Protein AF-A0A5Z0F9C4-F1 (afdb_monomer_lite)

Foldseek 3Di:
DVVVVVVVVVVVVVPPDDDDDPVNVVVLLVVQVQQWDQDPNFTWGDPAQFKIKTADDPPDDDPAAPDADPVRNITIHGHPGTGDHDDDDDPVPDDQPDWDWDSDPVDIFIWGFLDDDPDPPDDTDTDRPDDPPCSDDD

pLDDT: mean 78.92, std 13.5, range [36.62, 96.38]

Radius of gyration: 20.25 Å; chains: 1; bounding box: 58×29×51 Å

Sequence (138 aa):
MKKILIICMLFTLSFGIERPKFEDFLAGYERNKASMLNYEGMPAFALSENLLAVLKQPNAKLNKYVKYDPFLNLYLVRTDFSLIPTPMGDEEKLTRNDWVGIWDPNKPYIGHIKYLAQNIDEKDQLDFNSKIGLLGTP

InterPro domains:
  IPR055911 Domain of unknown function DUF7488 [PF24314] (23-134)

Structure (mmCIF, N/CA/C/O backbone):
data_AF-A0A5Z0F9C4-F1
#
_entry.id   AF-A0A5Z0F9C4-F1
#
loop_
_atom_site.group_PDB
_atom_site.id
_atom_site.type_symbol
_atom_site.label_atom_id
_atom_site.label_alt_id
_atom_site.label_comp_id
_atom_site.label_asym_id
_atom_site.label_entity_id
_atom_site.label_seq_id
_atom_site.pdbx_PDB_ins_code
_atom_site.Cartn_x
_atom_site.Cartn_y
_atom_site.Cartn_z
_atom_site.occupancy
_atom_site.B_iso_or_equiv
_atom_site.auth_seq_id
_atom_site.auth_comp_id
_atom_site.auth_asym_id
_atom_site.auth_atom_id
_atom_site.pdbx_PDB_model_num
ATOM 1 N N . MET A 1 1 ? 37.594 3.766 -34.499 1.00 61.84 1 MET A N 1
ATOM 2 C CA . MET A 1 1 ? 37.262 3.915 -33.061 1.00 61.84 1 MET A CA 1
ATOM 3 C C . MET A 1 1 ? 36.017 4.774 -32.825 1.00 61.84 1 MET A C 1
ATOM 5 O O . MET A 1 1 ? 35.057 4.253 -32.283 1.00 61.84 1 MET A O 1
ATOM 9 N N . LYS A 1 2 ? 35.947 6.026 -33.311 1.00 69.94 2 LYS A N 1
ATOM 10 C CA . LYS A 1 2 ? 34.782 6.926 -33.111 1.00 69.94 2 LYS A CA 1
ATOM 11 C C . LYS A 1 2 ? 33.426 6.358 -33.585 1.00 69.94 2 LYS A C 1
ATOM 13 O O . LYS A 1 2 ? 32.434 6.484 -32.883 1.00 69.94 2 LYS A O 1
ATOM 18 N N . LYS A 1 3 ? 33.395 5.678 -34.741 1.00 82.12 3 LYS A N 1
ATOM 19 C CA . LYS A 1 3 ? 32.173 5.050 -35.291 1.00 82.12 3 LYS A CA 1
ATOM 20 C C . LYS A 1 3 ? 31.662 3.874 -34.446 1.00 82.12 3 LYS A C 1
ATOM 22 O O . LYS A 1 3 ? 30.461 3.722 -34.292 1.00 82.12 3 LYS A O 1
ATOM 27 N N . ILE A 1 4 ? 32.572 3.090 -33.863 1.00 83.69 4 ILE A N 1
ATOM 28 C CA . ILE A 1 4 ? 32.234 1.962 -32.978 1.00 83.69 4 ILE A CA 1
ATOM 29 C C . ILE A 1 4 ? 31.622 2.490 -31.676 1.00 83.69 4 ILE A C 1
ATOM 31 O O . ILE A 1 4 ? 30.608 1.974 -31.229 1.00 83.69 4 ILE A O 1
ATOM 35 N N . LEU A 1 5 ? 32.175 3.577 -31.128 1.00 81.75 5 LEU A N 1
ATOM 36 C CA . LEU A 1 5 ? 31.640 4.220 -29.927 1.00 81.75 5 LEU A CA 1
ATOM 37 C C . LEU A 1 5 ? 30.198 4.721 -30.128 1.00 81.75 5 LEU A C 1
ATOM 39 O O . LEU A 1 5 ? 29.350 4.514 -29.269 1.00 81.75 5 LEU A O 1
ATOM 43 N N . ILE A 1 6 ? 29.910 5.331 -31.284 1.00 87.94 6 ILE A N 1
ATOM 44 C CA . ILE A 1 6 ? 28.561 5.807 -31.636 1.00 87.94 6 ILE A CA 1
ATOM 45 C C . ILE A 1 6 ? 27.578 4.634 -31.748 1.00 87.94 6 ILE A C 1
ATOM 47 O O . ILE A 1 6 ? 26.459 4.727 -31.253 1.00 87.94 6 ILE A O 1
ATOM 51 N N . ILE A 1 7 ? 28.002 3.517 -32.346 1.00 86.19 7 ILE A N 1
ATOM 52 C CA . ILE A 1 7 ? 27.176 2.307 -32.469 1.00 86.19 7 ILE A CA 1
ATOM 53 C C . ILE A 1 7 ? 26.890 1.699 -31.089 1.00 86.19 7 ILE A C 1
ATOM 55 O O . ILE A 1 7 ? 25.740 1.387 -30.800 1.00 86.19 7 ILE A O 1
ATOM 59 N N . CYS A 1 8 ? 27.891 1.601 -30.207 1.00 81.94 8 CYS A N 1
ATOM 60 C CA . CYS A 1 8 ? 27.689 1.152 -28.826 1.00 81.94 8 CYS A CA 1
ATOM 61 C C . CYS A 1 8 ? 26.713 2.062 -28.062 1.00 81.94 8 CYS A C 1
ATOM 63 O O . CYS A 1 8 ? 25.837 1.567 -27.361 1.00 81.94 8 CYS A O 1
ATOM 65 N N . MET A 1 9 ? 26.817 3.383 -28.235 1.00 79.75 9 MET A N 1
ATOM 66 C CA . MET A 1 9 ? 25.939 4.349 -27.568 1.00 79.75 9 MET A CA 1
ATOM 67 C C . MET A 1 9 ? 24.484 4.242 -28.055 1.00 79.75 9 MET A C 1
ATOM 69 O O . MET A 1 9 ? 23.557 4.215 -27.247 1.00 79.75 9 MET A O 1
ATOM 73 N N . LEU A 1 10 ? 24.267 4.091 -29.364 1.00 82.00 10 LEU A N 1
ATOM 74 C CA . LEU A 1 10 ? 22.934 3.865 -29.938 1.00 82.00 10 LEU A CA 1
ATOM 75 C C . LEU A 1 10 ? 22.330 2.522 -29.503 1.00 82.00 10 LEU A C 1
ATOM 77 O O . LEU A 1 10 ? 21.127 2.437 -29.261 1.00 82.00 10 LEU A O 1
ATOM 81 N N . PHE A 1 11 ? 23.162 1.489 -29.345 1.00 80.25 11 PHE A N 1
ATOM 82 C CA . PHE A 1 11 ? 22.716 0.189 -28.852 1.00 80.25 11 PHE A CA 1
ATOM 83 C C . PHE A 1 11 ? 22.198 0.296 -27.414 1.00 80.25 11 PHE A C 1
ATOM 85 O O . PHE A 1 11 ? 21.119 -0.208 -27.127 1.00 80.25 11 PHE A O 1
ATOM 92 N N . THR A 1 12 ? 22.877 1.044 -26.534 1.00 74.75 12 THR A N 1
ATOM 93 C CA . THR A 1 12 ? 22.408 1.239 -25.147 1.00 74.75 12 THR A CA 1
ATOM 94 C C . THR A 1 12 ? 21.061 1.959 -25.040 1.00 74.75 12 THR A C 1
ATOM 96 O O . THR A 1 12 ? 20.292 1.659 -24.132 1.00 74.75 12 THR A O 1
ATOM 99 N N . LEU A 1 13 ? 20.720 2.837 -25.990 1.00 69.62 13 LEU A N 1
ATOM 100 C CA . LEU A 1 13 ? 19.408 3.496 -26.033 1.00 69.62 13 LEU A CA 1
ATOM 101 C C . LEU A 1 13 ? 18.267 2.526 -26.382 1.00 69.62 13 LEU A C 1
ATOM 103 O O . LEU A 1 13 ? 17.125 2.783 -26.018 1.00 69.62 13 LEU A O 1
ATOM 107 N N . SER A 1 14 ? 18.568 1.405 -27.047 1.00 69.38 14 SER A N 1
ATOM 108 C CA . SER A 1 14 ? 17.566 0.405 -27.450 1.00 69.38 14 SER A CA 1
ATOM 109 C C . SER A 1 14 ? 17.169 -0.553 -26.318 1.00 69.38 14 SER A C 1
ATOM 111 O O . SER A 1 14 ? 16.159 -1.237 -26.434 1.00 69.38 14 SER A O 1
ATOM 113 N N . PHE A 1 15 ? 17.943 -0.596 -25.226 1.00 67.50 15 PHE A N 1
ATOM 114 C CA . PHE A 1 15 ? 17.652 -1.399 -24.026 1.00 67.50 15 PHE A CA 1
ATOM 115 C C . PHE A 1 15 ? 17.156 -0.552 -22.850 1.00 67.50 15 PHE A C 1
ATOM 117 O O . PHE A 1 15 ? 17.085 -1.038 -21.722 1.00 67.50 15 PHE A O 1
ATOM 124 N N . GLY A 1 16 ? 16.825 0.720 -23.090 1.00 61.16 16 GLY A N 1
ATOM 125 C CA . G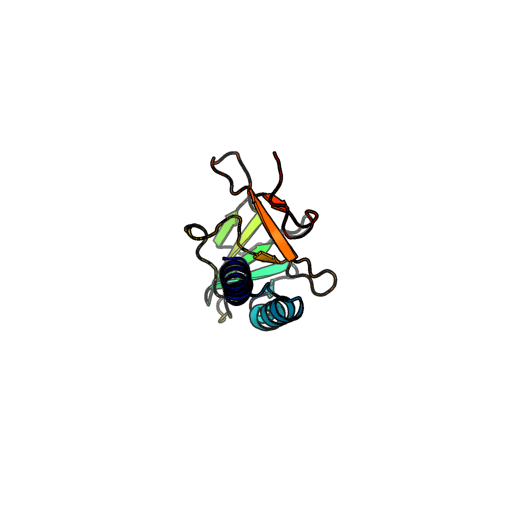LY A 1 16 ? 16.154 1.533 -22.086 1.00 61.16 16 GLY A CA 1
ATOM 126 C C . GLY A 1 16 ? 14.783 0.934 -21.786 1.00 61.16 16 GLY A C 1
ATOM 127 O O . GLY A 1 16 ? 13.949 0.838 -22.682 1.00 61.16 16 GLY A O 1
ATOM 128 N N . ILE A 1 17 ? 14.555 0.526 -20.538 1.00 63.44 17 ILE A N 1
ATOM 129 C CA . ILE A 1 17 ? 13.228 0.115 -20.069 1.00 63.44 17 ILE A CA 1
ATOM 130 C C . ILE A 1 17 ? 12.288 1.305 -20.276 1.00 63.44 17 ILE A C 1
ATOM 132 O O . ILE A 1 17 ? 12.559 2.400 -19.771 1.00 63.44 17 ILE A O 1
ATOM 136 N N . GLU A 1 18 ? 11.219 1.109 -21.054 1.00 67.44 18 GLU A N 1
ATOM 137 C CA . GLU A 1 18 ? 10.244 2.168 -21.295 1.00 67.44 18 GLU A CA 1
ATOM 138 C C . GLU A 1 18 ? 9.612 2.564 -19.963 1.00 67.44 18 GLU A C 1
ATOM 140 O O . GLU A 1 18 ? 9.151 1.737 -19.175 1.00 67.44 18 GLU A O 1
ATOM 145 N N . ARG A 1 19 ? 9.649 3.864 -19.691 1.00 71.69 19 ARG A N 1
ATOM 146 C CA . ARG A 1 19 ? 9.084 4.419 -18.476 1.00 71.69 19 ARG A CA 1
ATOM 147 C C . ARG A 1 19 ? 7.554 4.290 -18.520 1.00 71.69 19 ARG A C 1
ATOM 149 O O . ARG A 1 19 ? 6.974 4.726 -19.516 1.00 71.69 19 ARG A O 1
ATOM 156 N N . PRO A 1 2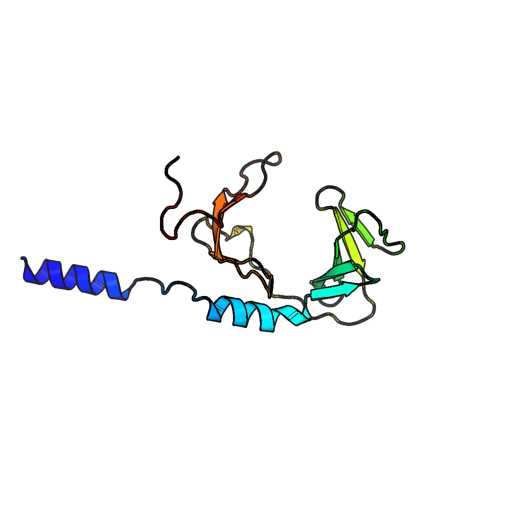0 ? 6.908 3.840 -17.427 1.00 74.69 20 PRO A N 1
ATOM 157 C CA . PRO A 1 20 ? 5.457 3.873 -17.301 1.00 74.69 20 PRO A CA 1
ATOM 158 C C . PRO A 1 20 ? 4.902 5.269 -17.596 1.00 74.69 20 PRO A C 1
ATOM 160 O O . PRO A 1 20 ? 5.288 6.266 -16.967 1.00 74.69 20 PRO A O 1
ATOM 163 N N . LYS A 1 21 ? 4.015 5.345 -18.585 1.00 77.69 21 LYS A N 1
ATOM 164 C CA . LYS A 1 21 ? 3.295 6.560 -18.950 1.00 77.69 21 LYS A CA 1
ATOM 165 C C . LYS A 1 21 ? 2.121 6.747 -18.011 1.00 77.69 21 LYS A C 1
ATOM 167 O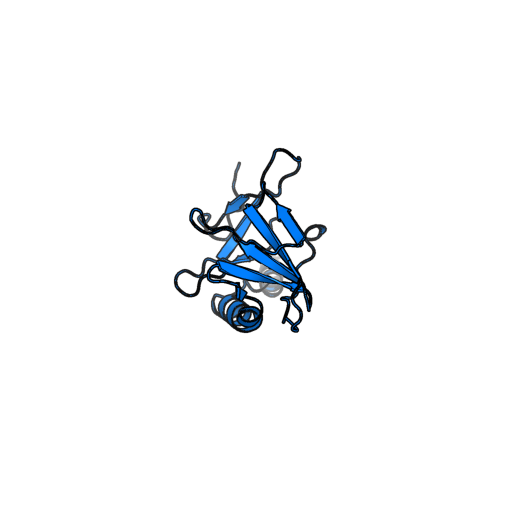 O . LYS A 1 21 ? 1.635 5.824 -17.371 1.00 77.69 21 LYS A O 1
ATOM 172 N N . PHE A 1 22 ? 1.622 7.972 -17.979 1.00 74.75 22 PHE A N 1
ATOM 173 C CA . PHE A 1 22 ? 0.414 8.309 -17.241 1.00 74.75 22 PHE A CA 1
ATOM 174 C C . PHE A 1 22 ? -0.785 7.414 -17.596 1.00 74.75 22 PHE A C 1
ATOM 176 O O . PHE A 1 22 ? -1.526 6.975 -16.720 1.00 74.75 22 PHE A O 1
ATOM 183 N N . GLU A 1 23 ? -0.930 7.108 -18.882 1.00 80.69 23 GLU A N 1
ATOM 184 C CA . GLU A 1 23 ? -1.984 6.245 -19.415 1.00 80.69 23 GLU A CA 1
ATOM 185 C C . GLU A 1 23 ? -1.923 4.826 -18.832 1.00 80.69 23 GLU A C 1
ATOM 187 O O . GLU A 1 23 ? -2.969 4.250 -18.536 1.00 80.69 23 GLU A O 1
ATOM 192 N N . ASP A 1 24 ? -0.722 4.302 -18.566 1.00 79.69 24 ASP A N 1
ATOM 193 C CA . ASP A 1 24 ? -0.537 2.974 -17.971 1.00 79.69 24 ASP A CA 1
ATOM 194 C C . ASP A 1 24 ? -1.078 2.927 -16.532 1.00 79.69 24 ASP A C 1
ATOM 196 O O . ASP A 1 24 ? -1.717 1.952 -16.127 1.00 79.69 24 ASP A O 1
ATOM 200 N N . PHE A 1 25 ? -0.894 4.007 -15.762 1.00 76.00 25 PHE A N 1
ATOM 201 C CA . PHE A 1 25 ? -1.447 4.112 -14.407 1.00 76.00 25 PHE A CA 1
ATOM 202 C C . PHE A 1 25 ? -2.962 4.273 -14.412 1.00 76.00 25 PHE A C 1
ATOM 204 O O . PHE A 1 25 ? -3.632 3.655 -13.586 1.00 76.00 25 PHE A O 1
ATOM 211 N N . LEU A 1 26 ? -3.513 5.064 -15.338 1.00 78.44 26 LEU A N 1
ATOM 212 C CA . LEU A 1 26 ? -4.964 5.186 -15.494 1.00 78.44 26 LEU A CA 1
ATOM 213 C C . LEU A 1 26 ? -5.603 3.846 -15.869 1.00 78.44 26 LEU A C 1
ATOM 215 O O . LEU A 1 26 ? -6.621 3.468 -15.290 1.00 78.44 26 LEU A O 1
ATOM 219 N N . ALA A 1 27 ? -4.989 3.103 -16.789 1.00 83.25 27 ALA A N 1
ATOM 220 C CA . ALA A 1 27 ? -5.447 1.769 -17.157 1.00 83.25 27 ALA A CA 1
ATOM 221 C C . ALA A 1 27 ? -5.390 0.805 -15.959 1.00 83.25 27 ALA A C 1
ATOM 223 O O . ALA A 1 27 ? -6.332 0.045 -15.726 1.00 83.25 27 ALA A O 1
ATOM 224 N N . GLY A 1 28 ? -4.318 0.870 -15.161 1.00 80.88 28 GLY A N 1
ATOM 225 C CA . GLY A 1 28 ? -4.201 0.122 -13.910 1.00 80.88 28 GLY A CA 1
ATOM 226 C C . GLY A 1 28 ? -5.295 0.479 -12.900 1.00 80.88 28 GLY A C 1
ATOM 227 O O . GLY A 1 28 ? -5.906 -0.418 -12.320 1.00 80.88 28 GLY A O 1
ATOM 228 N N . TYR A 1 29 ? -5.584 1.771 -12.732 1.00 79.75 29 TYR A N 1
ATOM 229 C CA . TYR A 1 29 ? -6.649 2.258 -11.858 1.00 79.75 29 TYR A CA 1
ATOM 230 C C . TYR A 1 29 ? -8.019 1.730 -12.288 1.00 79.75 29 TYR A C 1
ATOM 232 O O . TYR A 1 29 ? -8.704 1.105 -11.484 1.00 79.75 29 TYR A O 1
ATOM 240 N N . GLU A 1 30 ? -8.405 1.910 -13.554 1.00 83.94 30 GLU A N 1
ATOM 241 C CA . GLU A 1 30 ? -9.719 1.465 -14.035 1.00 83.94 30 GLU A CA 1
ATOM 242 C C . GLU A 1 30 ? -9.879 -0.059 -13.954 1.00 83.94 30 GLU A C 1
ATOM 244 O O . GLU A 1 30 ? -10.951 -0.544 -13.593 1.00 83.94 30 GLU A O 1
ATOM 249 N N . ARG A 1 31 ? -8.804 -0.827 -14.178 1.00 85.44 31 ARG A N 1
ATOM 250 C CA . ARG A 1 31 ? -8.819 -2.285 -13.987 1.00 85.44 31 ARG A CA 1
ATOM 251 C C . ARG A 1 31 ? -9.052 -2.684 -12.527 1.00 85.44 31 ARG A C 1
ATOM 253 O O . ARG A 1 31 ? -9.769 -3.645 -12.262 1.00 85.44 31 ARG A O 1
ATOM 260 N N . ASN A 1 32 ? -8.438 -1.964 -11.592 1.00 86.31 32 ASN A N 1
ATOM 261 C CA . ASN A 1 32 ? -8.439 -2.304 -10.168 1.00 86.31 32 ASN A CA 1
ATOM 262 C C . ASN A 1 32 ? -9.585 -1.635 -9.390 1.00 86.31 32 ASN A C 1
ATOM 264 O O . ASN A 1 32 ? -9.836 -1.964 -8.236 1.00 86.31 32 ASN A O 1
ATOM 268 N N . LYS A 1 33 ? -10.325 -0.718 -10.013 1.00 86.06 33 LYS A N 1
ATOM 269 C CA . LYS A 1 33 ? -11.421 0.038 -9.394 1.00 86.06 33 LYS A CA 1
ATOM 270 C C . LYS A 1 33 ? -12.487 -0.845 -8.753 1.00 86.06 33 LYS A C 1
ATOM 272 O O . LYS A 1 33 ? -13.032 -0.481 -7.719 1.00 86.06 33 LYS A O 1
ATOM 277 N N . ALA A 1 34 ? -12.750 -2.020 -9.325 1.00 87.69 34 ALA A N 1
ATOM 278 C CA . ALA A 1 34 ? -13.701 -2.986 -8.776 1.00 87.69 34 ALA A CA 1
ATOM 279 C C . ALA A 1 34 ? -13.270 -3.573 -7.417 1.00 87.69 34 ALA A C 1
ATOM 281 O O . ALA A 1 34 ? -14.122 -4.038 -6.661 1.00 87.69 34 ALA A O 1
ATOM 282 N N . SER A 1 35 ? -11.974 -3.531 -7.082 1.00 89.75 35 SER A N 1
ATOM 283 C CA . SER A 1 35 ? -11.474 -3.952 -5.770 1.00 89.75 35 SER A CA 1
ATOM 284 C C . SER A 1 35 ? -11.617 -2.867 -4.703 1.00 89.75 35 SER A C 1
ATOM 286 O O . SER A 1 35 ? -11.317 -3.130 -3.540 1.00 89.75 35 SER A O 1
ATOM 288 N N . MET A 1 36 ? -12.028 -1.652 -5.079 1.00 89.75 36 MET A N 1
ATOM 289 C CA . MET A 1 36 ? -12.264 -0.519 -4.185 1.00 89.75 36 MET A CA 1
ATOM 290 C C . MET A 1 36 ? -13.770 -0.310 -4.036 1.00 89.75 36 MET A C 1
ATOM 292 O O . MET A 1 36 ? -14.492 -0.147 -5.017 1.00 89.75 36 MET A O 1
ATOM 296 N N . LEU A 1 37 ? -14.265 -0.300 -2.804 1.00 90.88 37 LEU A N 1
ATOM 297 C CA . LEU A 1 37 ? -15.691 -0.142 -2.535 1.00 90.88 37 LEU A CA 1
ATOM 298 C C . LEU A 1 37 ? -15.926 0.634 -1.246 1.00 90.88 37 LEU A C 1
ATOM 300 O O . LEU A 1 37 ? -15.028 0.815 -0.431 1.00 90.88 37 LEU A O 1
ATOM 304 N N . ASN A 1 38 ? -17.163 1.074 -1.050 1.00 90.94 38 ASN A N 1
ATOM 305 C CA . ASN A 1 38 ? -17.602 1.608 0.230 1.00 90.94 38 ASN A CA 1
ATOM 306 C C . ASN A 1 38 ? -18.324 0.505 1.004 1.00 90.94 38 ASN A C 1
ATOM 308 O O . ASN A 1 38 ? -19.370 0.026 0.569 1.00 90.94 38 ASN A O 1
ATOM 312 N N . TYR A 1 39 ? -17.775 0.121 2.154 1.00 91.62 39 TYR A N 1
ATOM 313 C CA . TYR A 1 39 ? -18.388 -0.828 3.078 1.00 91.62 39 TYR A CA 1
ATOM 314 C C . TYR A 1 39 ? -18.921 -0.067 4.294 1.00 91.62 39 TYR A C 1
ATOM 316 O O . TYR A 1 39 ? -18.159 0.591 4.999 1.00 91.62 39 TYR A O 1
ATOM 324 N N . GLU A 1 40 ? -20.240 -0.106 4.511 1.00 90.56 40 GLU A N 1
ATOM 325 C CA . GLU A 1 40 ? -20.919 0.621 5.602 1.00 90.56 40 GLU A CA 1
ATOM 326 C C . GLU A 1 40 ? -20.552 2.125 5.663 1.00 90.56 40 GLU A C 1
ATOM 328 O O . GLU A 1 40 ? -20.386 2.709 6.731 1.00 90.56 40 GLU A O 1
ATOM 333 N N . GLY A 1 41 ? -20.398 2.766 4.497 1.00 88.75 41 GLY A N 1
ATOM 334 C CA . GLY A 1 41 ? -20.049 4.190 4.389 1.00 88.75 41 GLY A CA 1
ATOM 335 C C . GLY A 1 41 ? -18.567 4.515 4.617 1.00 88.75 41 GLY A C 1
ATOM 336 O O . GLY A 1 41 ? -18.202 5.689 4.635 1.00 88.75 41 GLY A O 1
ATOM 337 N N . MET A 1 42 ? -17.709 3.502 4.767 1.00 91.75 42 MET A N 1
ATOM 338 C CA . MET A 1 42 ? -16.260 3.660 4.890 1.00 91.75 42 MET A CA 1
ATOM 339 C C . MET A 1 42 ? -15.527 3.115 3.656 1.00 91.75 42 MET A C 1
ATOM 341 O O . MET A 1 42 ? -15.942 2.088 3.113 1.00 91.75 42 MET A O 1
ATOM 345 N N . PRO A 1 43 ? -14.423 3.756 3.227 1.00 91.75 43 PRO A N 1
ATOM 346 C CA . PRO A 1 43 ? -13.582 3.230 2.159 1.00 91.75 43 PRO A CA 1
ATOM 347 C C . PRO A 1 43 ? -13.037 1.848 2.519 1.00 91.75 43 PRO A C 1
ATOM 349 O O . PRO A 1 43 ? -12.528 1.638 3.622 1.00 91.75 43 PRO A O 1
ATOM 352 N N . ALA A 1 44 ? -13.129 0.916 1.582 1.00 92.31 44 ALA A N 1
ATOM 353 C CA . ALA A 1 44 ? -12.702 -0.460 1.746 1.00 92.31 44 ALA A CA 1
ATOM 354 C C . ALA A 1 44 ? -12.034 -0.994 0.478 1.00 92.31 44 ALA A C 1
ATOM 356 O O . ALA A 1 44 ? -12.303 -0.543 -0.638 1.00 92.31 44 ALA A O 1
ATOM 357 N N . PHE A 1 45 ? -11.166 -1.979 0.667 1.00 92.56 45 PHE A N 1
ATOM 358 C CA . PHE A 1 45 ? -10.414 -2.629 -0.394 1.00 92.56 45 PHE A CA 1
ATOM 359 C C . PHE A 1 45 ? -10.438 -4.148 -0.222 1.00 92.56 45 PHE A C 1
ATOM 361 O O . PHE A 1 45 ? -10.272 -4.674 0.881 1.00 92.56 45 PHE A O 1
ATOM 368 N N . ALA A 1 46 ? -10.677 -4.852 -1.327 1.00 94.00 46 ALA A N 1
ATOM 369 C CA . ALA A 1 46 ? -10.716 -6.306 -1.375 1.00 94.00 46 ALA A CA 1
ATOM 370 C C . ALA A 1 46 ? -9.306 -6.899 -1.306 1.00 94.00 46 ALA A C 1
ATOM 372 O O . ALA A 1 46 ? -8.469 -6.645 -2.171 1.00 94.00 46 ALA A O 1
ATOM 373 N N . LEU A 1 47 ? -9.068 -7.714 -0.277 1.00 91.62 47 LEU A N 1
ATOM 374 C CA . LEU A 1 47 ? -7.822 -8.455 -0.078 1.00 91.62 47 LEU A CA 1
ATOM 375 C C . LEU A 1 47 ? -7.878 -9.846 -0.721 1.00 91.62 47 LEU A C 1
ATOM 377 O O . LEU A 1 47 ? -6.868 -10.372 -1.170 1.00 91.62 47 LEU A O 1
ATOM 381 N N . SER A 1 48 ? -9.062 -10.458 -0.741 1.00 91.94 48 SER A N 1
ATOM 382 C CA . SER A 1 48 ? -9.332 -11.751 -1.380 1.00 91.94 48 SER A CA 1
ATOM 383 C C . SER A 1 48 ? -10.808 -11.828 -1.776 1.00 91.94 48 SER A C 1
ATOM 385 O O . SER A 1 48 ? -11.551 -10.877 -1.537 1.00 91.94 48 SER A O 1
ATOM 387 N N . GLU A 1 49 ? -11.253 -12.959 -2.324 1.00 92.81 49 GLU A N 1
ATOM 388 C CA . GLU A 1 49 ? -12.646 -13.177 -2.746 1.00 92.81 49 GLU A CA 1
ATOM 389 C C . GLU A 1 49 ? -13.685 -12.954 -1.634 1.00 92.81 49 GLU A C 1
ATOM 391 O O . GLU A 1 49 ? -14.844 -12.695 -1.938 1.00 92.81 49 GLU A O 1
ATOM 396 N N . ASN A 1 50 ? -13.300 -13.023 -0.354 1.00 94.25 50 ASN A N 1
ATOM 397 C CA . ASN A 1 50 ? -14.218 -12.837 0.775 1.00 94.25 50 ASN A CA 1
ATOM 398 C C . ASN A 1 50 ? -13.644 -12.018 1.945 1.00 94.25 50 ASN A C 1
ATOM 400 O O . ASN A 1 50 ? -14.193 -12.065 3.050 1.00 94.25 50 ASN A O 1
ATOM 404 N N . LEU A 1 51 ? -12.536 -11.297 1.737 1.00 94.62 51 LEU A N 1
ATOM 405 C CA . LEU A 1 51 ? -11.928 -10.440 2.759 1.00 94.62 51 LEU A CA 1
ATOM 406 C C . LEU A 1 51 ? -11.816 -8.997 2.282 1.00 94.62 51 LEU A C 1
ATOM 408 O O . LEU A 1 51 ? -11.252 -8.723 1.223 1.00 94.62 51 LEU A O 1
ATOM 412 N N . LEU A 1 52 ? -12.274 -8.086 3.133 1.00 94.75 52 LEU A N 1
ATOM 413 C CA . LEU A 1 52 ? -12.109 -6.646 3.000 1.00 94.75 52 LEU A CA 1
ATOM 414 C C . LEU A 1 52 ? -11.187 -6.123 4.089 1.00 94.75 52 LEU A C 1
ATOM 416 O O . LEU A 1 52 ? -11.311 -6.506 5.253 1.00 94.75 52 LEU A O 1
ATOM 420 N N . ALA A 1 53 ? -10.343 -5.169 3.726 1.00 94.50 53 ALA A N 1
ATOM 421 C CA . ALA A 1 53 ? -9.810 -4.213 4.676 1.00 94.50 53 ALA A CA 1
ATOM 422 C C . ALA A 1 53 ? -10.582 -2.897 4.544 1.00 94.50 53 ALA A C 1
ATOM 424 O O . ALA A 1 53 ? -10.723 -2.347 3.455 1.00 94.50 53 ALA A O 1
ATOM 425 N N . VAL A 1 54 ? -11.123 -2.420 5.660 1.00 94.81 54 VAL A N 1
ATOM 426 C CA . VAL A 1 54 ? -11.952 -1.215 5.749 1.00 94.81 54 VAL A CA 1
ATOM 427 C C . VAL A 1 54 ? -11.193 -0.161 6.540 1.00 94.81 54 VAL A C 1
ATOM 429 O O . VAL A 1 54 ? -10.763 -0.414 7.666 1.00 94.81 54 VAL A O 1
ATOM 432 N N . LEU A 1 55 ? -11.038 1.029 5.969 1.00 92.00 55 LEU A N 1
ATOM 433 C CA . LEU A 1 55 ? -10.339 2.136 6.606 1.00 92.00 55 LEU A CA 1
ATOM 434 C C . LEU A 1 55 ? -11.212 2.773 7.687 1.00 92.00 55 LEU A C 1
ATOM 436 O O . LEU A 1 55 ? -12.299 3.284 7.410 1.00 92.00 55 LEU A O 1
ATOM 440 N N . LYS A 1 56 ? -10.721 2.787 8.929 1.00 91.31 56 LYS A N 1
ATOM 441 C CA . LYS A 1 56 ? -11.437 3.412 10.040 1.00 91.31 56 LYS A CA 1
ATOM 442 C C . LYS A 1 56 ? -11.422 4.936 9.901 1.00 91.31 56 LYS A C 1
ATOM 444 O O . LYS A 1 56 ? -10.374 5.575 9.979 1.00 91.31 56 LYS A O 1
ATOM 449 N N . GLN A 1 57 ? -12.606 5.527 9.792 1.00 89.75 57 GLN A N 1
ATOM 450 C CA . GLN A 1 57 ? -12.792 6.978 9.830 1.00 89.75 57 GLN A CA 1
ATOM 451 C C . GLN A 1 57 ? -12.770 7.493 11.287 1.00 89.75 57 GLN A C 1
ATOM 453 O O . GLN A 1 57 ? -13.156 6.762 12.202 1.00 89.75 57 GLN A O 1
ATOM 458 N N . PRO A 1 58 ? -12.379 8.755 11.549 1.00 84.75 58 PRO A N 1
ATOM 459 C CA . PRO A 1 58 ? -12.378 9.325 12.903 1.00 84.75 58 PRO A CA 1
ATOM 460 C C . PRO A 1 58 ? -13.742 9.258 13.609 1.00 84.75 58 PRO A C 1
ATOM 462 O O . PRO A 1 58 ? -13.799 8.988 14.806 1.00 84.75 58 PRO A O 1
ATOM 465 N N . ASN A 1 59 ? -14.830 9.432 12.851 1.00 84.69 59 ASN A N 1
ATOM 466 C CA . ASN A 1 59 ? -16.202 9.517 13.366 1.00 84.69 59 ASN A CA 1
ATOM 467 C C . ASN A 1 59 ? -17.056 8.277 13.052 1.00 84.69 59 ASN A C 1
ATOM 469 O O . ASN A 1 59 ? -18.267 8.308 13.256 1.00 84.69 59 ASN A O 1
ATOM 473 N N . ALA A 1 60 ? -16.455 7.201 12.536 1.00 84.50 60 ALA A N 1
ATOM 474 C CA . ALA A 1 60 ? -17.176 5.979 12.196 1.00 84.50 60 ALA A CA 1
ATOM 475 C C . ALA A 1 60 ? -16.479 4.762 12.806 1.00 84.50 60 ALA A C 1
ATOM 477 O O . ALA A 1 60 ? -15.252 4.661 12.832 1.00 84.50 60 ALA A O 1
ATOM 478 N N . LYS A 1 61 ? -17.280 3.829 13.315 1.00 87.50 61 LYS A N 1
ATOM 479 C CA . LYS A 1 61 ? -16.806 2.584 13.911 1.00 87.50 61 LYS A CA 1
ATOM 480 C C . LYS A 1 61 ? -17.565 1.430 13.287 1.00 87.50 61 LYS A C 1
ATOM 482 O O . LYS A 1 61 ? -18.792 1.448 13.259 1.00 87.50 61 LYS A O 1
ATOM 487 N N . LEU A 1 62 ? -16.828 0.418 12.842 1.00 89.94 62 LEU A N 1
ATOM 488 C CA . LEU A 1 62 ? -17.432 -0.821 12.385 1.00 89.94 62 LEU A CA 1
ATOM 489 C C . LEU A 1 62 ? -17.784 -1.698 13.590 1.00 89.94 62 LEU A C 1
ATOM 491 O O . LEU A 1 62 ? -16.950 -1.910 14.474 1.00 89.94 62 LEU A O 1
ATOM 495 N N . ASN A 1 63 ? -19.012 -2.211 13.629 1.00 85.25 63 ASN A N 1
ATOM 496 C CA . ASN A 1 63 ? -19.466 -3.070 14.727 1.00 85.25 63 ASN A CA 1
ATOM 497 C C . ASN A 1 63 ? -19.142 -4.549 14.484 1.00 85.25 63 ASN A C 1
ATOM 499 O O . ASN A 1 63 ? -18.864 -5.273 15.437 1.00 85.25 63 ASN A O 1
ATOM 503 N N . LYS A 1 64 ? -19.147 -4.993 13.220 1.00 90.44 64 LYS A N 1
ATOM 504 C CA . LYS A 1 64 ? -18.884 -6.383 12.832 1.00 90.44 64 LYS A CA 1
ATOM 505 C C . LYS A 1 64 ? -17.593 -6.461 12.019 1.00 90.44 64 LYS A C 1
ATOM 507 O O . LYS A 1 64 ? -17.560 -6.069 10.861 1.00 90.44 64 LYS A O 1
ATOM 512 N N . TYR A 1 65 ? -16.535 -6.977 12.632 1.00 94.31 65 TYR A N 1
ATOM 513 C CA . TYR A 1 65 ? -15.242 -7.217 11.993 1.00 94.31 65 TYR A CA 1
ATOM 514 C C . TYR A 1 65 ? -14.581 -8.461 12.585 1.00 94.31 65 TYR A C 1
ATOM 516 O O . TYR A 1 65 ? -14.910 -8.892 13.687 1.00 94.31 65 TYR A O 1
ATOM 524 N N . VAL A 1 66 ? -13.636 -9.032 11.843 1.00 95.31 66 VAL A N 1
ATOM 525 C CA . VAL A 1 66 ? -12.804 -10.158 12.281 1.00 95.31 66 VAL A CA 1
ATOM 526 C C . VAL A 1 66 ? -11.683 -9.661 13.190 1.00 95.31 66 VAL A C 1
ATOM 528 O O . VAL A 1 66 ? -11.452 -10.217 14.259 1.00 95.31 66 VAL A O 1
ATOM 531 N N . LYS A 1 67 ? -10.980 -8.605 12.767 1.00 95.31 67 LYS A N 1
ATOM 532 C CA . LYS A 1 67 ? -9.865 -8.013 13.515 1.00 95.31 67 LYS A CA 1
ATOM 533 C C . LYS A 1 67 ? -9.769 -6.515 13.248 1.00 95.31 67 LYS A C 1
ATOM 535 O O . LYS A 1 67 ? -10.102 -6.065 12.159 1.00 95.31 67 LYS A O 1
ATOM 540 N N . TYR A 1 68 ? -9.305 -5.759 14.236 1.00 94.88 68 TYR A N 1
ATOM 541 C CA . TYR A 1 68 ? -8.899 -4.368 14.065 1.00 94.88 68 TYR A CA 1
ATOM 542 C C . TYR A 1 68 ? -7.381 -4.260 14.219 1.00 94.88 68 TYR A C 1
ATOM 544 O O . TYR A 1 68 ? -6.825 -4.779 15.188 1.00 94.88 68 TYR A O 1
ATOM 552 N N . ASP A 1 69 ? -6.730 -3.606 13.262 1.00 90.31 69 ASP A N 1
ATOM 553 C CA . ASP A 1 69 ? -5.317 -3.254 13.311 1.00 90.31 69 ASP A CA 1
ATOM 554 C C . ASP A 1 69 ? -5.173 -1.773 13.711 1.00 90.31 69 ASP A C 1
ATOM 556 O O . ASP A 1 69 ? -5.504 -0.890 12.913 1.00 90.31 69 ASP A O 1
ATOM 560 N N . PRO A 1 70 ? -4.709 -1.467 14.937 1.00 88.38 70 PRO A N 1
ATOM 561 C CA . PRO A 1 70 ? -4.556 -0.092 15.397 1.00 88.38 70 PRO A CA 1
ATOM 562 C C . PRO A 1 70 ? -3.367 0.637 14.760 1.00 88.38 70 PRO A C 1
ATOM 564 O O . PRO A 1 70 ? -3.357 1.865 14.778 1.00 88.38 70 PRO A O 1
ATOM 567 N N . PHE A 1 71 ? -2.380 -0.083 14.220 1.00 84.44 71 PHE A N 1
ATOM 568 C CA . PHE A 1 71 ? -1.197 0.517 13.608 1.00 84.44 71 PHE A CA 1
ATOM 569 C C . PHE A 1 71 ? -1.522 1.056 12.214 1.00 84.44 71 PHE A C 1
ATOM 571 O O . PHE A 1 71 ? -1.177 2.191 11.890 1.00 84.44 71 PHE A O 1
ATOM 578 N N . LEU A 1 72 ? -2.249 0.262 11.424 1.00 83.06 72 LEU A N 1
ATOM 579 C CA . LEU A 1 72 ? -2.718 0.657 10.092 1.00 83.06 72 LEU A CA 1
ATOM 580 C C . LEU A 1 72 ? -4.081 1.362 10.120 1.00 83.06 72 LEU A C 1
ATOM 582 O O . LEU A 1 72 ? -4.491 1.945 9.119 1.00 83.06 72 LEU A O 1
ATOM 586 N N . ASN A 1 73 ? -4.781 1.335 11.260 1.00 90.31 73 ASN A N 1
ATOM 587 C CA . ASN A 1 73 ? -6.129 1.882 11.428 1.00 90.31 73 ASN A CA 1
ATOM 588 C C . ASN A 1 73 ? -7.141 1.231 10.452 1.00 90.31 73 ASN A C 1
ATOM 590 O O . ASN A 1 73 ? -7.981 1.903 9.845 1.00 90.31 73 ASN A O 1
ATOM 594 N N . LEU A 1 74 ? -7.059 -0.100 10.315 1.00 93.75 74 LEU A N 1
ATOM 595 C CA . LEU A 1 74 ? -7.860 -0.914 9.392 1.00 93.75 74 LEU A CA 1
ATOM 596 C C . LEU A 1 74 ? -8.692 -1.968 10.130 1.00 93.75 74 LEU A C 1
ATOM 598 O O . LEU A 1 74 ? -8.217 -2.622 11.058 1.00 93.75 74 LEU A O 1
ATOM 602 N N . TYR A 1 75 ? -9.924 -2.185 9.679 1.00 95.69 75 TYR A N 1
ATOM 603 C CA . TYR A 1 75 ? -10.739 -3.336 10.059 1.00 95.69 75 TYR A CA 1
ATOM 604 C C . TYR A 1 75 ? -10.634 -4.428 9.001 1.00 95.69 75 TYR A C 1
ATOM 606 O O . TYR A 1 75 ? -10.889 -4.178 7.829 1.00 95.69 75 TYR A O 1
ATOM 614 N N . LEU A 1 76 ? -10.340 -5.652 9.420 1.00 96.00 76 LEU A N 1
ATOM 615 C CA . LEU A 1 76 ? -10.476 -6.840 8.590 1.00 96.00 76 LEU A CA 1
ATOM 616 C C . LEU A 1 76 ? -11.907 -7.365 8.701 1.00 96.00 76 LEU A C 1
ATOM 618 O O . LEU A 1 76 ? -12.369 -7.681 9.799 1.00 96.00 76 LEU A O 1
ATOM 622 N N . VAL A 1 77 ? -12.599 -7.498 7.577 1.00 96.38 77 VAL A N 1
ATOM 623 C CA . VAL A 1 77 ? -14.002 -7.919 7.506 1.00 96.38 77 VAL A CA 1
ATOM 624 C C . VAL A 1 77 ? -14.122 -9.104 6.560 1.00 96.38 77 VAL A C 1
ATOM 626 O O . VAL A 1 77 ? -13.493 -9.126 5.505 1.00 96.38 77 VAL A O 1
ATOM 629 N N . ARG A 1 78 ? -14.939 -10.091 6.935 1.00 95.31 78 ARG A N 1
ATOM 630 C CA . ARG A 1 78 ? -15.309 -11.208 6.063 1.00 95.31 78 ARG A CA 1
ATOM 631 C C . ARG A 1 78 ? -16.675 -10.935 5.444 1.00 95.31 78 ARG A C 1
ATOM 633 O O . ARG A 1 78 ? -17.602 -10.589 6.174 1.00 95.31 78 ARG A O 1
ATOM 640 N N . THR A 1 79 ? -16.784 -11.098 4.132 1.00 92.88 79 THR A N 1
ATOM 641 C CA . THR A 1 79 ? -18.030 -10.906 3.383 1.00 92.88 79 THR A CA 1
ATOM 642 C C . THR A 1 79 ? -18.659 -12.241 3.006 1.00 92.88 79 THR A C 1
ATOM 644 O O . THR A 1 79 ? -17.959 -13.227 2.779 1.00 92.88 79 THR A O 1
ATOM 647 N N . ASP A 1 80 ? -19.988 -12.256 2.911 1.00 91.69 80 ASP A N 1
ATOM 648 C CA . ASP A 1 80 ? -20.759 -13.414 2.431 1.00 91.69 80 ASP A CA 1
ATOM 649 C C . ASP A 1 80 ? -20.932 -13.400 0.898 1.00 91.69 80 ASP A C 1
ATOM 651 O O . ASP A 1 80 ? -21.456 -14.341 0.306 1.00 91.69 80 ASP A O 1
ATOM 655 N N . PHE A 1 81 ? -20.492 -12.321 0.249 1.00 90.19 81 PHE A N 1
ATOM 656 C CA . PHE A 1 81 ? -20.505 -12.130 -1.197 1.00 90.19 81 PHE A CA 1
ATOM 657 C C . PHE A 1 81 ? -19.083 -12.098 -1.759 1.00 90.19 81 PHE A C 1
ATOM 659 O O . PHE A 1 81 ? -18.133 -11.749 -1.051 1.00 90.19 81 PHE A O 1
ATOM 666 N N . SER A 1 82 ? -18.973 -12.441 -3.044 1.00 92.81 82 SER A N 1
ATOM 667 C CA . SER A 1 82 ? -17.701 -12.487 -3.761 1.00 92.81 82 SER A CA 1
ATOM 668 C C . SER A 1 82 ? -17.182 -11.087 -4.067 1.00 92.81 82 SER A C 1
ATOM 670 O O . SER A 1 82 ? -17.916 -10.222 -4.547 1.00 92.81 82 SER A O 1
ATOM 672 N N . LEU A 1 83 ? -15.892 -10.899 -3.833 1.00 93.00 83 LEU A N 1
ATOM 673 C CA . LEU A 1 83 ? -15.133 -9.696 -4.137 1.00 93.00 83 LEU A CA 1
ATOM 674 C C . LEU A 1 83 ? -14.191 -9.950 -5.313 1.00 93.00 83 LEU A C 1
ATOM 676 O O . LEU A 1 83 ? -13.871 -11.094 -5.631 1.00 93.00 83 LEU A O 1
ATOM 680 N N . ILE A 1 84 ? -13.720 -8.868 -5.928 1.00 92.38 84 ILE A N 1
ATOM 681 C CA . ILE A 1 84 ? -12.729 -8.911 -7.004 1.00 92.38 84 ILE A CA 1
ATOM 682 C C . ILE A 1 84 ? -11.435 -8.315 -6.441 1.00 92.38 84 ILE A C 1
ATOM 684 O O . ILE A 1 84 ? -11.300 -7.091 -6.428 1.00 92.38 84 ILE A O 1
ATOM 688 N N . PRO A 1 85 ? -10.514 -9.129 -5.894 1.00 90.50 85 PRO A N 1
ATOM 689 C CA . PRO A 1 85 ? -9.254 -8.621 -5.371 1.00 90.50 85 PRO A CA 1
ATOM 690 C C . PRO A 1 85 ? -8.342 -8.160 -6.510 1.00 90.50 85 PRO A C 1
ATOM 692 O O . PRO A 1 85 ? -8.321 -8.739 -7.597 1.00 90.50 85 PRO A O 1
ATOM 695 N N . THR A 1 86 ? -7.553 -7.125 -6.241 1.00 86.12 86 THR A N 1
ATOM 696 C CA . THR A 1 86 ? -6.480 -6.709 -7.147 1.00 86.12 86 THR A CA 1
ATOM 697 C C . THR A 1 86 ? -5.278 -7.643 -6.966 1.00 86.12 86 THR A C 1
ATOM 699 O O . THR A 1 86 ? -4.963 -7.992 -5.826 1.00 86.12 86 THR A O 1
ATOM 702 N N . PRO A 1 87 ? -4.573 -8.038 -8.044 1.00 82.56 87 PRO A N 1
ATOM 703 C CA . PRO A 1 87 ? -3.309 -8.755 -7.922 1.00 82.56 87 PRO A CA 1
ATOM 704 C C . PRO A 1 87 ? -2.320 -7.930 -7.095 1.00 82.56 87 PRO A C 1
ATOM 706 O O . PRO A 1 87 ? -1.938 -6.831 -7.501 1.00 82.56 87 PRO A O 1
ATOM 709 N N . MET A 1 88 ? -1.930 -8.441 -5.930 1.00 78.06 88 MET A N 1
ATOM 710 C CA . MET A 1 88 ? -0.922 -7.795 -5.094 1.00 78.06 88 MET A CA 1
ATOM 711 C C . MET A 1 88 ? 0.471 -8.139 -5.612 1.00 78.06 88 MET A C 1
ATOM 713 O O . MET A 1 88 ? 0.732 -9.269 -6.031 1.00 78.06 88 MET A O 1
ATOM 717 N N . GLY A 1 89 ? 1.353 -7.141 -5.605 1.00 77.19 89 GLY A N 1
ATOM 718 C CA . GLY A 1 89 ? 2.775 -7.370 -5.816 1.00 77.19 89 GLY A CA 1
ATOM 719 C C . GLY A 1 89 ? 3.373 -8.138 -4.640 1.00 77.19 89 GLY A C 1
ATOM 720 O O . GLY A 1 89 ? 2.846 -8.103 -3.531 1.00 77.19 89 GLY A O 1
ATOM 721 N N . ASP A 1 90 ? 4.472 -8.834 -4.898 1.00 81.62 90 ASP A N 1
ATOM 722 C CA . ASP A 1 90 ? 5.274 -9.450 -3.847 1.00 81.62 90 ASP A CA 1
ATOM 723 C C . ASP A 1 90 ? 6.164 -8.373 -3.216 1.00 81.62 90 ASP A C 1
ATOM 725 O O . ASP A 1 90 ? 7.090 -7.885 -3.868 1.00 81.62 90 ASP A O 1
A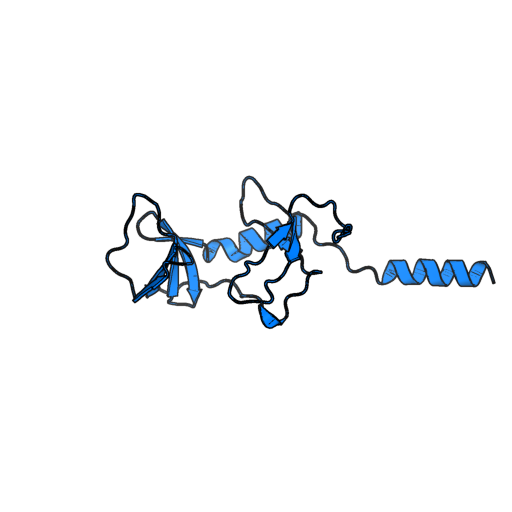TOM 729 N N . GLU A 1 91 ? 5.855 -7.974 -1.981 1.00 74.44 91 GLU A N 1
ATOM 730 C CA . GLU A 1 91 ? 6.576 -6.910 -1.274 1.00 74.44 91 GLU A CA 1
ATOM 731 C C . GLU A 1 91 ? 8.065 -7.235 -1.099 1.00 74.44 91 GLU A C 1
ATOM 733 O O . GLU A 1 91 ? 8.902 -6.343 -1.223 1.00 74.44 91 GLU A O 1
ATOM 738 N N . GLU A 1 92 ? 8.428 -8.510 -0.920 1.00 79.31 92 GLU A N 1
ATOM 739 C CA . GLU A 1 92 ? 9.828 -8.933 -0.760 1.00 79.31 92 GLU A CA 1
ATOM 740 C C . GLU A 1 92 ? 10.650 -8.746 -2.041 1.00 79.31 92 GLU A C 1
ATOM 742 O O . GLU A 1 92 ? 11.881 -8.686 -2.007 1.00 79.31 92 GLU A O 1
ATOM 747 N N . LYS A 1 93 ? 9.971 -8.657 -3.189 1.00 82.44 93 LYS A N 1
ATOM 748 C CA . LYS A 1 93 ? 10.592 -8.416 -4.493 1.00 82.44 93 LYS A CA 1
ATOM 749 C C . LYS A 1 93 ? 10.619 -6.941 -4.878 1.00 82.44 93 LYS A C 1
ATOM 751 O O . LYS A 1 93 ? 11.183 -6.627 -5.928 1.00 82.44 93 LYS A O 1
ATOM 756 N N . LEU A 1 94 ? 10.036 -6.054 -4.068 1.00 77.62 94 LEU A N 1
ATOM 757 C CA . LEU A 1 94 ? 10.054 -4.626 -4.349 1.00 77.62 94 LEU A CA 1
ATOM 758 C C . LEU A 1 94 ? 11.465 -4.057 -4.191 1.00 77.62 94 LEU A C 1
ATOM 760 O O . LEU A 1 94 ? 12.214 -4.348 -3.260 1.00 77.62 94 LEU A O 1
ATOM 764 N N . THR A 1 95 ? 11.826 -3.190 -5.122 1.00 77.62 95 THR A N 1
ATOM 765 C CA . THR A 1 95 ? 13.098 -2.486 -5.176 1.00 77.62 95 THR A CA 1
ATOM 766 C C . THR A 1 95 ? 12.850 -0.985 -5.241 1.00 77.62 95 THR A C 1
ATOM 768 O O . THR A 1 95 ? 11.807 -0.516 -5.688 1.00 77.62 95 THR A O 1
ATOM 771 N N . ARG A 1 96 ? 13.854 -0.184 -4.873 1.00 73.12 96 ARG A N 1
ATOM 772 C CA . ARG A 1 96 ? 13.786 1.287 -4.999 1.00 73.12 96 ARG A CA 1
ATOM 773 C C . ARG A 1 96 ? 13.569 1.787 -6.436 1.00 73.12 96 ARG A C 1
ATOM 775 O O . ARG A 1 96 ? 13.210 2.943 -6.631 1.00 73.12 96 ARG A O 1
ATOM 782 N N . ASN A 1 97 ? 13.791 0.931 -7.432 1.00 74.12 97 ASN A N 1
ATOM 783 C CA . ASN A 1 97 ? 13.553 1.256 -8.835 1.00 74.12 97 ASN A CA 1
ATOM 784 C C . ASN A 1 97 ? 12.089 1.073 -9.245 1.00 74.12 97 ASN A C 1
ATOM 786 O O . ASN A 1 97 ? 11.709 1.545 -10.319 1.00 74.12 97 ASN A O 1
ATOM 790 N N . ASP A 1 98 ? 11.276 0.413 -8.419 1.00 77.56 98 ASP A N 1
ATOM 791 C CA . ASP A 1 98 ? 9.874 0.204 -8.733 1.00 77.56 98 ASP A CA 1
ATOM 792 C C . ASP A 1 98 ? 9.103 1.519 -8.703 1.00 77.56 98 ASP A C 1
ATOM 794 O O . ASP A 1 98 ? 9.385 2.457 -7.944 1.00 77.56 98 ASP A O 1
ATOM 798 N N . TRP A 1 99 ? 8.132 1.587 -9.604 1.00 77.50 99 TRP A N 1
ATOM 799 C CA . TRP A 1 99 ? 7.264 2.736 -9.756 1.00 77.50 99 TRP A CA 1
ATOM 800 C C . TRP A 1 99 ? 6.043 2.571 -8.869 1.00 77.50 99 TRP A C 1
ATOM 802 O O . TRP A 1 99 ? 5.350 1.557 -8.926 1.00 77.50 99 TRP A O 1
ATOM 812 N N . VAL A 1 100 ? 5.747 3.607 -8.094 1.00 77.75 100 VAL A N 1
ATOM 813 C CA . VAL A 1 100 ? 4.551 3.664 -7.255 1.00 77.75 100 VAL A CA 1
ATOM 814 C C . VAL A 1 100 ? 3.624 4.751 -7.762 1.00 77.75 100 VAL A C 1
ATOM 816 O O . VAL A 1 100 ? 4.065 5.815 -8.200 1.00 77.75 100 VAL A O 1
ATOM 819 N N . GLY A 1 101 ? 2.327 4.474 -7.711 1.00 74.00 101 GLY A N 1
ATOM 820 C CA . GLY A 1 101 ? 1.292 5.416 -8.103 1.00 74.00 101 GLY A CA 1
ATOM 821 C C . GLY A 1 101 ? 0.296 5.639 -6.977 1.00 74.00 101 GLY A C 1
ATOM 822 O O . GLY A 1 101 ? -0.011 4.710 -6.233 1.00 74.00 101 GLY A O 1
ATOM 823 N N . ILE A 1 102 ? -0.234 6.856 -6.867 1.00 73.56 102 ILE A N 1
ATOM 824 C CA . ILE A 1 102 ? -1.403 7.116 -6.022 1.00 73.56 102 ILE A CA 1
ATOM 825 C C . ILE A 1 102 ? -2.656 6.843 -6.849 1.00 73.56 102 ILE A C 1
ATOM 827 O O . ILE A 1 102 ? -2.848 7.420 -7.920 1.00 73.56 102 ILE A O 1
ATOM 831 N N . TRP A 1 103 ? -3.526 5.979 -6.332 1.00 67.25 103 TRP A N 1
ATOM 832 C CA . TRP A 1 103 ? -4.822 5.664 -6.930 1.00 67.25 103 TRP A CA 1
ATOM 833 C C . TRP A 1 103 ? -5.870 6.724 -6.555 1.00 67.25 103 TRP A C 1
ATOM 835 O O . TRP A 1 103 ? -6.815 6.449 -5.820 1.00 67.25 103 TRP A O 1
ATOM 845 N N . ASP A 1 104 ? -5.680 7.952 -7.044 1.00 66.69 104 ASP A N 1
ATOM 846 C CA . ASP A 1 104 ? -6.638 9.060 -6.930 1.00 66.69 104 ASP A CA 1
ATOM 847 C C . ASP A 1 104 ? -7.058 9.518 -8.341 1.00 66.69 104 ASP A C 1
ATOM 849 O O . ASP A 1 104 ? -6.195 9.936 -9.117 1.00 66.69 104 ASP A O 1
ATOM 853 N N . PRO A 1 105 ? -8.359 9.477 -8.692 1.00 57.91 105 PRO A N 1
ATOM 854 C CA . PRO A 1 105 ? -8.842 9.895 -10.010 1.00 57.91 105 PRO A CA 1
ATOM 855 C C . PRO A 1 105 ? -8.664 11.398 -10.287 1.00 57.91 105 PRO A C 1
ATOM 857 O O . PRO A 1 105 ? -8.640 11.805 -11.445 1.00 57.91 105 PRO A O 1
ATOM 860 N N . ASN A 1 106 ? -8.530 12.229 -9.250 1.00 64.12 106 ASN A N 1
ATOM 861 C CA . ASN A 1 106 ? -8.365 13.679 -9.373 1.00 64.12 106 ASN A CA 1
ATOM 862 C C . ASN A 1 106 ? -6.901 14.120 -9.271 1.00 64.12 106 ASN A C 1
ATOM 864 O O . ASN A 1 106 ? -6.551 15.208 -9.733 1.00 64.12 106 ASN A O 1
ATOM 868 N N . LYS A 1 107 ? -6.051 13.308 -8.631 1.00 63.16 107 LYS A N 1
ATOM 869 C CA . LYS A 1 107 ? -4.623 13.591 -8.423 1.00 63.16 107 LYS A CA 1
ATOM 870 C C . LYS A 1 107 ? -3.741 12.347 -8.607 1.00 63.16 107 LYS A C 1
ATOM 872 O O . LYS A 1 107 ? -3.083 11.905 -7.664 1.00 63.16 107 LYS A O 1
ATOM 877 N N . PRO A 1 108 ? -3.699 11.781 -9.817 1.00 59.91 108 PRO A N 1
ATOM 878 C CA . PRO A 1 108 ? -2.807 10.671 -10.118 1.00 59.91 108 PRO A CA 1
ATOM 879 C C . PRO A 1 108 ? -1.339 11.131 -10.068 1.00 59.91 108 PRO A C 1
ATOM 881 O O . PRO A 1 108 ? -0.880 11.906 -10.908 1.00 59.91 108 PRO A O 1
ATOM 884 N N . TYR A 1 109 ? -0.606 10.650 -9.062 1.00 66.12 109 TYR A N 1
ATOM 885 C CA . TYR A 1 109 ? 0.835 10.865 -8.898 1.00 66.12 109 TYR A CA 1
ATOM 886 C C . TYR A 1 109 ? 1.598 9.592 -9.224 1.00 66.12 109 TYR A C 1
ATOM 888 O O . TYR A 1 109 ? 1.148 8.502 -8.885 1.00 66.12 109 TYR A O 1
ATOM 896 N N . ILE A 1 110 ? 2.769 9.753 -9.835 1.00 71.38 110 ILE A N 1
ATOM 897 C CA . ILE A 1 110 ? 3.709 8.675 -10.139 1.00 71.38 110 ILE A CA 1
ATOM 898 C C . ILE A 1 110 ? 5.042 9.051 -9.503 1.00 71.38 110 ILE A C 1
ATOM 900 O O . ILE A 1 110 ? 5.540 10.155 -9.726 1.00 71.38 110 ILE A O 1
ATOM 904 N N . GLY A 1 111 ? 5.608 8.139 -8.727 1.00 74.00 111 GLY A N 1
ATOM 905 C CA . GLY A 1 111 ? 6.861 8.334 -8.014 1.00 74.00 111 GLY A CA 1
ATOM 906 C C . GLY A 1 111 ? 7.638 7.035 -7.864 1.00 74.00 111 GLY A C 1
ATOM 907 O O . GLY A 1 111 ? 7.382 6.052 -8.562 1.00 74.00 111 GL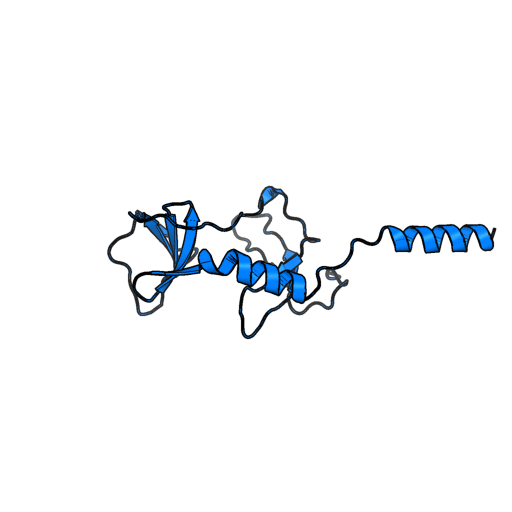Y A O 1
ATOM 908 N N . HIS A 1 112 ? 8.578 7.048 -6.926 1.00 74.88 112 HIS A N 1
ATOM 909 C CA . HIS A 1 112 ? 9.404 5.895 -6.587 1.00 74.88 112 HIS A CA 1
ATOM 910 C C . HIS A 1 112 ? 9.356 5.605 -5.092 1.00 74.88 112 HIS A C 1
ATOM 912 O O . HIS A 1 112 ? 9.031 6.465 -4.265 1.00 74.88 112 HIS A O 1
ATOM 918 N N . ILE A 1 113 ? 9.739 4.381 -4.747 1.00 74.81 113 ILE A N 1
ATOM 919 C CA . ILE A 1 113 ? 10.034 4.019 -3.368 1.00 74.81 113 ILE A CA 1
ATOM 920 C C . ILE A 1 113 ? 11.333 4.728 -2.972 1.00 74.81 113 ILE A C 1
ATOM 922 O O . ILE A 1 113 ? 12.411 4.424 -3.486 1.00 74.81 113 ILE A O 1
ATOM 926 N N . LYS A 1 114 ? 11.231 5.693 -2.055 1.00 70.44 114 LYS A N 1
ATOM 927 C CA . LYS A 1 114 ? 12.385 6.449 -1.554 1.00 70.44 114 LYS A CA 1
ATOM 928 C C . LYS A 1 114 ? 13.253 5.570 -0.669 1.00 70.44 114 LYS A C 1
ATOM 930 O O . LYS A 1 114 ? 14.476 5.529 -0.804 1.00 70.44 114 LYS A O 1
ATOM 935 N N . TYR A 1 115 ? 12.586 4.889 0.254 1.00 70.31 115 TYR A N 1
ATOM 936 C CA . TYR A 1 115 ? 13.190 4.104 1.310 1.00 70.31 115 TYR A CA 1
ATOM 937 C C . TYR A 1 115 ? 12.244 2.966 1.681 1.00 70.31 115 TYR A C 1
ATOM 939 O O . TYR A 1 115 ? 11.072 3.220 1.955 1.00 70.31 115 TYR A O 1
ATOM 947 N N . LEU A 1 116 ? 12.769 1.742 1.677 1.00 69.31 116 LEU A N 1
ATOM 948 C CA . LEU A 1 116 ? 12.125 0.593 2.308 1.00 69.31 116 LEU A CA 1
ATOM 949 C C . LEU A 1 116 ? 12.667 0.503 3.730 1.00 69.31 116 LEU A C 1
ATOM 951 O O . LEU A 1 116 ? 13.888 0.542 3.911 1.00 69.31 116 LEU A O 1
ATOM 955 N N . ALA A 1 117 ? 11.773 0.409 4.708 1.00 70.38 117 ALA A N 1
ATOM 956 C CA . ALA A 1 117 ? 12.126 0.225 6.103 1.00 70.38 117 ALA A CA 1
ATOM 957 C C . ALA A 1 117 ? 12.989 -1.030 6.261 1.00 70.38 117 ALA A C 1
ATOM 959 O O . ALA A 1 117 ? 12.653 -2.102 5.759 1.00 70.38 117 ALA A O 1
ATOM 960 N N . GLN A 1 118 ? 14.120 -0.892 6.952 1.00 71.88 118 GLN A N 1
ATOM 961 C CA . GLN A 1 118 ? 15.005 -2.027 7.238 1.00 71.88 118 GLN A CA 1
ATOM 962 C C . GLN A 1 118 ? 14.772 -2.588 8.642 1.00 71.88 118 GLN A C 1
ATOM 964 O O . GLN A 1 118 ? 15.138 -3.729 8.918 1.00 71.88 118 GLN A O 1
ATOM 969 N N . ASN A 1 119 ? 14.143 -1.793 9.512 1.00 73.38 119 ASN A N 1
ATOM 970 C CA . ASN A 1 119 ? 13.869 -2.114 10.906 1.00 73.38 119 ASN A CA 1
ATOM 971 C C . ASN A 1 119 ? 12.375 -1.956 11.231 1.00 73.38 119 ASN A C 1
ATOM 973 O O . ASN A 1 119 ? 11.646 -1.237 10.551 1.00 73.38 119 ASN A O 1
ATOM 977 N N . ILE A 1 120 ? 11.916 -2.618 12.298 1.00 71.00 120 ILE A N 1
ATOM 978 C CA . ILE A 1 120 ? 10.498 -2.647 12.705 1.00 71.00 120 ILE A CA 1
ATOM 979 C C . ILE A 1 120 ? 9.965 -1.289 13.199 1.00 71.00 120 ILE A C 1
ATOM 981 O O . ILE A 1 120 ? 8.757 -1.068 13.246 1.00 71.00 120 ILE A O 1
ATOM 985 N N . ASP A 1 121 ? 10.856 -0.388 13.602 1.00 77.00 121 ASP A N 1
ATOM 986 C CA . ASP A 1 121 ? 10.553 0.970 14.055 1.00 77.00 121 ASP A CA 1
ATOM 987 C C . ASP A 1 121 ? 10.536 2.001 12.914 1.00 77.00 121 ASP A C 1
ATOM 989 O O . ASP A 1 121 ? 10.109 3.143 13.108 1.00 77.00 121 ASP A O 1
ATOM 993 N N . GLU A 1 122 ? 10.941 1.598 11.711 1.00 70.06 122 GLU A N 1
ATOM 994 C CA . GLU A 1 122 ? 10.962 2.440 10.523 1.00 70.06 122 GLU A CA 1
ATOM 995 C C . GLU A 1 122 ? 9.704 2.235 9.668 1.00 70.06 122 GLU A C 1
ATOM 997 O O . GLU A 1 122 ? 9.046 1.197 9.704 1.00 70.06 122 GLU A O 1
ATOM 1002 N N . LYS A 1 123 ? 9.347 3.255 8.881 1.00 71.56 123 LYS A N 1
ATOM 1003 C CA . LYS A 1 123 ? 8.253 3.187 7.904 1.00 71.56 123 LYS A CA 1
ATOM 1004 C C . LYS A 1 123 ? 8.804 3.377 6.505 1.00 71.56 123 LYS A C 1
ATOM 1006 O O . LYS A 1 123 ? 9.696 4.207 6.308 1.00 71.56 123 LYS A O 1
ATOM 1011 N N . ASP A 1 124 ? 8.203 2.684 5.548 1.00 71.69 124 ASP A N 1
ATOM 1012 C CA . ASP A 1 124 ? 8.468 2.929 4.137 1.00 71.69 124 ASP A CA 1
ATOM 1013 C C . ASP A 1 124 ? 8.166 4.388 3.797 1.00 71.69 124 ASP A C 1
ATOM 1015 O O . ASP A 1 124 ? 7.147 4.958 4.207 1.00 71.69 124 ASP A O 1
ATOM 1019 N N . GLN A 1 125 ? 9.070 5.006 3.045 1.00 73.00 125 GLN A N 1
ATOM 1020 C CA . GLN A 1 125 ? 8.885 6.359 2.545 1.00 73.00 125 GLN A CA 1
ATOM 1021 C C . GLN A 1 125 ? 8.753 6.328 1.031 1.00 73.00 125 GLN A C 1
ATOM 1023 O O . GLN A 1 125 ? 9.587 5.770 0.316 1.00 73.00 125 GLN A O 1
ATOM 1028 N N . LEU A 1 126 ? 7.709 6.989 0.543 1.00 72.88 126 LEU A N 1
ATOM 1029 C CA . LEU A 1 126 ? 7.458 7.186 -0.877 1.00 72.88 126 LEU A CA 1
ATOM 1030 C C . LEU A 1 126 ? 7.879 8.606 -1.257 1.00 72.88 126 LEU A C 1
ATOM 1032 O O . LEU A 1 126 ? 7.616 9.550 -0.509 1.00 72.88 126 LEU A O 1
ATOM 1036 N N . ASP A 1 127 ? 8.531 8.761 -2.409 1.00 70.81 127 ASP A N 1
ATOM 1037 C CA . ASP A 1 127 ? 8.853 10.079 -2.954 1.00 70.81 127 ASP A CA 1
ATOM 1038 C C . ASP A 1 127 ? 8.035 10.346 -4.216 1.00 70.81 127 ASP A C 1
ATOM 1040 O O . ASP A 1 127 ? 8.205 9.699 -5.252 1.00 70.81 127 ASP A O 1
ATOM 1044 N N . PHE A 1 128 ? 7.143 11.328 -4.106 1.00 69.25 128 PHE A N 1
ATOM 1045 C CA . PHE A 1 128 ? 6.329 11.840 -5.207 1.00 69.25 128 PHE A CA 1
ATOM 1046 C C . PHE A 1 128 ? 6.809 13.218 -5.697 1.00 69.25 128 PHE A C 1
ATOM 1048 O O . PHE A 1 128 ? 6.273 13.740 -6.672 1.00 69.25 128 PHE A O 1
ATOM 1055 N N . ASN A 1 129 ? 7.801 13.818 -5.022 1.00 64.38 129 ASN A N 1
ATOM 1056 C CA . ASN A 1 129 ? 8.316 15.164 -5.295 1.00 64.38 129 ASN A CA 1
ATOM 1057 C C . ASN A 1 129 ? 9.663 15.141 -6.026 1.00 64.38 129 ASN A C 1
ATOM 1059 O O . ASN A 1 129 ? 9.980 16.072 -6.771 1.00 64.38 129 ASN A O 1
ATOM 1063 N N . SER A 1 130 ? 10.476 14.105 -5.808 1.00 53.94 130 SER A N 1
ATOM 1064 C CA . SER A 1 130 ? 11.740 13.917 -6.513 1.00 53.94 130 SER A CA 1
ATOM 1065 C C . SER A 1 130 ? 11.491 13.847 -8.017 1.00 53.94 130 SER A C 1
ATOM 1067 O O . SER A 1 130 ? 10.710 13.023 -8.500 1.00 53.94 130 SER A O 1
ATOM 1069 N N . LYS A 1 131 ? 12.172 14.714 -8.779 1.00 47.75 131 LYS A N 1
ATOM 1070 C CA . LYS A 1 131 ? 12.165 14.625 -10.240 1.00 47.75 131 LYS A CA 1
ATOM 1071 C C . LYS A 1 131 ? 12.689 13.251 -10.652 1.00 47.75 131 LYS A C 1
ATOM 1073 O O . LYS A 1 131 ? 13.685 12.765 -10.121 1.00 47.75 131 LYS A O 1
ATOM 1078 N N . ILE A 1 132 ? 12.017 12.663 -11.632 1.00 45.06 132 ILE A N 1
ATOM 1079 C CA . ILE A 1 132 ? 12.357 11.363 -12.205 1.00 45.06 132 ILE A CA 1
ATOM 1080 C C . ILE A 1 132 ? 13.851 11.283 -12.544 1.00 45.06 132 ILE A C 1
ATOM 1082 O O . ILE A 1 132 ? 14.366 12.151 -13.247 1.00 45.06 132 ILE A O 1
ATOM 1086 N N . GLY A 1 133 ? 14.524 10.235 -12.057 1.00 41.53 133 GLY A N 1
ATOM 1087 C CA . GLY A 1 133 ? 15.949 9.984 -12.302 1.00 41.53 133 GLY A CA 1
ATOM 1088 C C . GLY A 1 133 ? 16.912 10.535 -11.244 1.00 41.53 133 GLY A C 1
ATOM 1089 O O . GLY A 1 133 ? 18.109 10.288 -11.343 1.00 41.53 133 GLY A O 1
ATOM 1090 N N . LEU A 1 134 ? 16.418 11.228 -10.216 1.00 41.97 134 LEU A N 1
ATOM 1091 C CA . LEU A 1 134 ? 17.186 11.538 -9.010 1.00 41.97 134 LEU A CA 1
ATOM 1092 C C . LEU A 1 134 ? 16.715 10.615 -7.883 1.00 41.97 134 LEU A C 1
ATOM 1094 O O . LEU A 1 134 ? 15.928 11.015 -7.029 1.00 41.97 134 LEU A O 1
ATOM 1098 N N . LEU A 1 135 ? 17.195 9.366 -7.886 1.00 40.84 135 LEU A 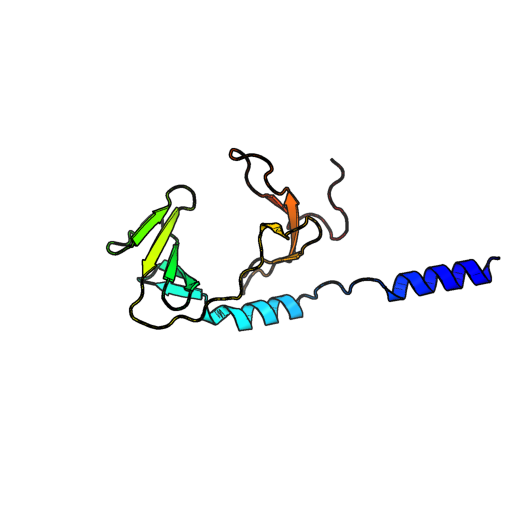N 1
ATOM 1099 C CA . LEU A 1 135 ? 17.268 8.601 -6.639 1.00 40.84 135 LEU A CA 1
ATOM 1100 C C . LEU A 1 135 ? 18.199 9.403 -5.736 1.00 40.84 135 LEU A C 1
ATOM 1102 O O . LEU A 1 135 ? 19.359 9.601 -6.095 1.00 40.84 135 LEU A O 1
ATOM 1106 N N . GLY A 1 136 ? 17.640 9.958 -4.661 1.00 39.34 136 GLY A N 1
ATOM 1107 C CA . GLY A 1 136 ? 18.274 10.981 -3.842 1.00 39.34 136 GLY A CA 1
ATOM 1108 C C . GLY A 1 136 ? 19.764 10.732 -3.630 1.00 39.34 136 GLY A C 1
ATOM 1109 O O . GLY A 1 136 ? 20.173 9.697 -3.107 1.00 39.34 136 GLY A O 1
ATOM 1110 N N . THR A 1 137 ? 20.572 11.717 -4.021 1.00 36.62 137 THR A N 1
ATOM 1111 C CA . THR A 1 137 ? 21.782 12.013 -3.259 1.00 36.62 137 THR A CA 1
ATOM 1112 C C . THR A 1 137 ? 21.402 12.091 -1.776 1.00 36.62 137 THR A C 1
ATOM 1114 O O . THR A 1 137 ? 20.317 12.610 -1.490 1.00 36.62 137 THR A O 1
ATOM 1117 N N . PRO A 1 138 ? 22.243 11.540 -0.885 1.00 43.66 138 PRO A N 1
ATOM 1118 C CA . PRO A 1 138 ? 21.975 11.460 0.550 1.00 43.66 138 PRO A CA 1
ATOM 1119 C C . PRO A 1 138 ? 21.583 12.806 1.168 1.00 43.66 138 PRO A C 1
ATOM 1121 O O . PRO A 1 138 ? 22.046 13.854 0.656 1.00 43.66 138 PRO A O 1
#

Secondary structure (DSSP, 8-state):
-HHHHHHHHHHHHHTPPPPPPHHHHHHHHHHHGGGEEEETTEEEEEEETTEEEEEPPTT---SS-SEEETTTTEEEEE-SS---------GGG--TTSEEE---SSS--EEEEEE---STT---EEESSSPTT-----

Organism: Campylobacter jejuni (NCBI:txid197)